Protein AF-A0A971WP33-F1 (afdb_monomer)

Mean predicted aligned error: 6.07 Å

Structure (mmCIF, N/CA/C/O backbone):
data_AF-A0A971WP33-F1
#
_entry.id   AF-A0A971WP33-F1
#
loop_
_atom_site.group_PDB
_atom_site.id
_atom_site.type_symbol
_atom_site.label_atom_id
_atom_site.label_alt_id
_atom_site.label_comp_id
_atom_site.label_asym_id
_atom_site.label_entity_id
_atom_site.label_seq_id
_atom_site.pdbx_PDB_ins_code
_atom_site.Cartn_x
_atom_site.Cartn_y
_atom_site.Cartn_z
_atom_site.occupancy
_atom_site.B_iso_or_equiv
_atom_site.auth_seq_id
_atom_site.auth_comp_id
_atom_site.auth_asym_id
_atom_site.auth_atom_id
_atom_site.pdbx_PDB_model_num
ATOM 1 N N . VAL A 1 1 ? 18.753 7.649 6.349 1.00 45.94 1 VAL A N 1
ATOM 2 C CA . VAL A 1 1 ? 18.429 6.494 5.479 1.00 45.94 1 VAL A CA 1
ATOM 3 C C . VAL A 1 1 ? 17.434 6.974 4.442 1.00 45.94 1 VAL A C 1
ATOM 5 O O . VAL A 1 1 ? 16.262 7.074 4.753 1.00 45.94 1 VAL A O 1
ATOM 8 N N . THR A 1 2 ? 17.897 7.341 3.253 1.00 62.66 2 THR A N 1
ATOM 9 C CA . THR A 1 2 ? 17.029 7.708 2.121 1.00 62.66 2 THR A CA 1
ATOM 10 C C . THR A 1 2 ? 17.793 7.365 0.852 1.00 62.66 2 THR A C 1
ATOM 12 O O . THR A 1 2 ? 18.407 8.209 0.208 1.00 62.66 2 THR A O 1
ATOM 15 N N . SER A 1 3 ? 17.849 6.071 0.535 1.00 80.31 3 SER A N 1
ATOM 16 C CA . SER A 1 3 ? 18.409 5.607 -0.732 1.00 80.31 3 SER A CA 1
ATOM 17 C C . SER A 1 3 ? 17.395 5.886 -1.840 1.00 80.31 3 SER A C 1
ATOM 19 O O . SER A 1 3 ? 16.658 4.985 -2.226 1.00 80.31 3 SER A O 1
ATOM 21 N N . ILE A 1 4 ? 17.331 7.137 -2.308 1.00 90.75 4 ILE A N 1
ATOM 22 C CA . ILE A 1 4 ? 16.413 7.579 -3.375 1.00 90.75 4 ILE A CA 1
ATOM 23 C C . ILE A 1 4 ? 16.525 6.646 -4.587 1.00 90.75 4 ILE A C 1
ATOM 25 O O . ILE A 1 4 ? 15.515 6.121 -5.042 1.00 90.75 4 ILE A O 1
ATOM 29 N N . TRP A 1 5 ? 17.755 6.301 -4.981 1.00 91.19 5 TRP A N 1
ATOM 30 C CA . TRP A 1 5 ? 18.021 5.377 -6.087 1.00 91.19 5 TRP A CA 1
ATOM 31 C C . TRP A 1 5 ? 17.360 3.996 -5.921 1.00 91.19 5 TRP A C 1
ATOM 33 O O . TRP A 1 5 ? 16.979 3.371 -6.902 1.00 91.19 5 TRP A O 1
ATOM 43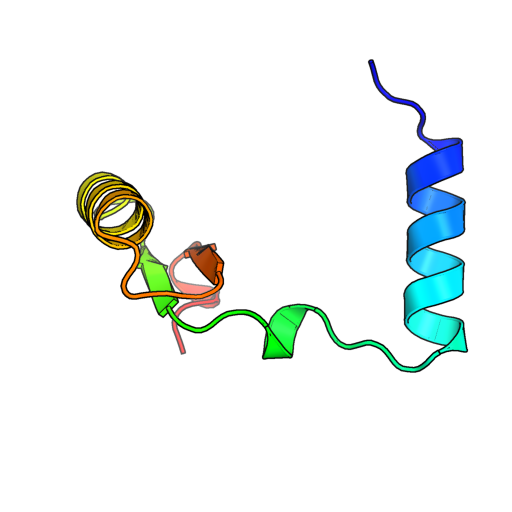 N N . LYS A 1 6 ? 17.199 3.496 -4.684 1.00 92.00 6 LYS A N 1
ATOM 44 C CA . LYS A 1 6 ? 16.523 2.208 -4.437 1.00 92.00 6 LYS A CA 1
ATOM 45 C C . LYS A 1 6 ? 15.015 2.318 -4.625 1.00 92.00 6 LYS A C 1
ATOM 47 O O . LYS A 1 6 ? 14.388 1.338 -5.006 1.00 92.00 6 LYS A O 1
ATOM 52 N N . MET A 1 7 ? 14.431 3.478 -4.323 1.00 92.69 7 MET A N 1
ATOM 53 C CA . MET A 1 7 ? 13.011 3.707 -4.586 1.00 92.69 7 MET A CA 1
ATOM 54 C C . MET A 1 7 ? 12.744 3.904 -6.075 1.00 92.69 7 MET A C 1
ATOM 56 O O . MET A 1 7 ? 11.727 3.417 -6.553 1.00 92.69 7 MET A O 1
ATOM 60 N N . GLU A 1 8 ? 13.657 4.546 -6.805 1.00 92.44 8 GLU A N 1
ATOM 61 C CA . GLU A 1 8 ? 13.573 4.660 -8.266 1.00 92.44 8 GLU A CA 1
ATOM 62 C C . GLU A 1 8 ? 13.597 3.275 -8.931 1.00 92.44 8 GLU A C 1
ATOM 64 O O . GLU A 1 8 ? 12.679 2.942 -9.677 1.00 92.44 8 GLU A O 1
ATOM 69 N N . ASP A 1 9 ? 14.566 2.429 -8.565 1.00 93.94 9 ASP A N 1
ATOM 70 C CA . ASP A 1 9 ? 14.676 1.050 -9.063 1.00 93.94 9 ASP A CA 1
ATOM 71 C C . ASP A 1 9 ? 13.449 0.192 -8.697 1.00 93.94 9 ASP A C 1
ATOM 73 O O . ASP A 1 9 ? 12.933 -0.575 -9.513 1.00 93.94 9 ASP A O 1
ATOM 77 N N . L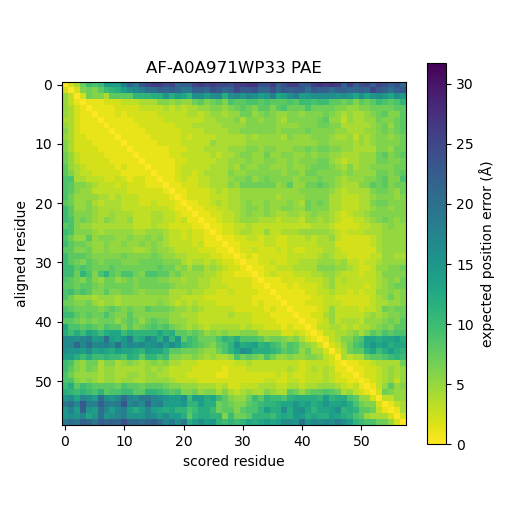EU A 1 10 ? 12.909 0.352 -7.482 1.00 93.06 10 LEU A N 1
ATOM 78 C CA . LEU A 1 10 ? 11.680 -0.331 -7.075 1.00 93.06 10 LEU A CA 1
ATOM 79 C C . LEU A 1 10 ? 10.486 0.079 -7.948 1.00 93.06 10 LEU A C 1
ATOM 81 O O . LEU A 1 10 ? 9.721 -0.786 -8.370 1.00 93.06 10 LEU A O 1
ATOM 85 N N . VAL A 1 11 ? 10.306 1.377 -8.209 1.00 92.88 11 VAL A N 1
ATOM 86 C CA . VAL A 1 11 ? 9.194 1.873 -9.036 1.00 92.88 11 VAL A CA 1
ATOM 87 C C . VAL A 1 11 ? 9.317 1.363 -10.473 1.00 92.88 11 VAL A C 1
ATOM 89 O O . VAL A 1 11 ? 8.314 0.920 -11.036 1.00 92.88 11 VAL A O 1
ATOM 92 N N . GLU A 1 12 ? 10.527 1.336 -11.041 1.00 95.12 12 GLU A N 1
ATOM 93 C CA . GLU A 1 12 ? 10.765 0.757 -12.368 1.00 95.12 12 GLU A CA 1
ATOM 94 C C . GLU A 1 12 ? 10.364 -0.726 -12.415 1.00 95.12 12 GLU A C 1
ATOM 96 O O . GLU A 1 12 ? 9.624 -1.149 -13.308 1.00 95.12 12 GLU A O 1
ATOM 101 N N . HIS A 1 13 ? 10.773 -1.514 -11.416 1.00 95.12 13 HIS A N 1
ATOM 102 C CA . HIS A 1 13 ? 10.421 -2.932 -11.327 1.00 95.12 13 HIS A CA 1
ATOM 103 C C . HIS A 1 13 ? 8.918 -3.177 -11.149 1.00 95.12 13 HIS A C 1
ATOM 105 O O . HIS A 1 13 ? 8.370 -4.080 -11.787 1.00 95.12 13 HIS A O 1
ATOM 111 N N . LEU A 1 14 ? 8.232 -2.374 -10.327 1.00 94.62 14 LEU A N 1
ATOM 112 C CA . LEU A 1 14 ? 6.782 -2.487 -10.132 1.00 94.62 14 LEU A CA 1
ATOM 113 C C . LEU A 1 14 ? 6.029 -2.312 -11.454 1.00 94.62 14 LEU A C 1
ATOM 115 O O . LEU A 1 14 ? 5.164 -3.127 -11.777 1.00 94.62 14 LEU A O 1
ATOM 119 N N . VAL A 1 15 ? 6.395 -1.297 -12.243 1.00 93.88 15 VAL A N 1
ATOM 120 C CA . VAL A 1 15 ? 5.788 -1.045 -13.558 1.00 93.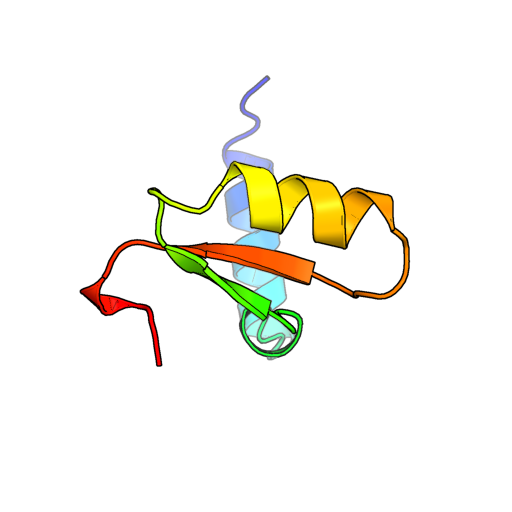88 15 VAL A CA 1
ATOM 121 C C . VAL A 1 15 ? 6.157 -2.149 -14.548 1.00 93.88 15 VAL A C 1
ATOM 123 O O . VAL A 1 15 ? 5.279 -2.689 -15.221 1.00 93.88 15 VAL A O 1
ATOM 126 N N . ARG A 1 16 ? 7.435 -2.540 -14.607 1.00 95.69 16 ARG A N 1
ATOM 127 C CA . ARG A 1 16 ? 7.938 -3.566 -15.534 1.00 95.69 16 ARG A CA 1
ATOM 128 C C . ARG A 1 16 ? 7.282 -4.931 -15.335 1.00 95.69 16 ARG A C 1
ATOM 130 O O . ARG A 1 16 ? 7.080 -5.655 -16.308 1.00 95.69 16 ARG A O 1
ATOM 137 N N . TRP A 1 17 ? 6.968 -5.296 -14.095 1.00 96.31 17 TRP A N 1
ATOM 138 C CA . TRP A 1 17 ? 6.309 -6.561 -13.763 1.00 96.31 17 TRP A CA 1
ATOM 139 C C . TRP A 1 17 ? 4.785 -6.448 -13.640 1.00 96.31 17 TRP A C 1
ATOM 141 O O . TRP A 1 17 ? 4.131 -7.451 -13.363 1.00 96.31 17 TRP A O 1
ATOM 151 N N . GLY A 1 18 ? 4.206 -5.259 -13.845 1.00 92.56 18 GLY A N 1
ATOM 152 C CA . GLY A 1 18 ? 2.764 -5.038 -13.712 1.00 92.56 18 GLY A CA 1
ATOM 153 C C . GLY A 1 18 ? 2.241 -5.308 -12.297 1.00 92.56 18 GLY A C 1
ATOM 154 O O . GLY A 1 18 ? 1.127 -5.806 -12.123 1.00 92.56 18 GLY A O 1
ATOM 155 N N . ILE A 1 19 ? 3.055 -5.038 -11.273 1.00 93.00 19 ILE A N 1
ATOM 156 C CA . ILE A 1 19 ? 2.685 -5.244 -9.873 1.00 93.00 19 ILE A CA 1
ATOM 157 C C . ILE A 1 19 ? 1.956 -4.003 -9.365 1.00 93.00 19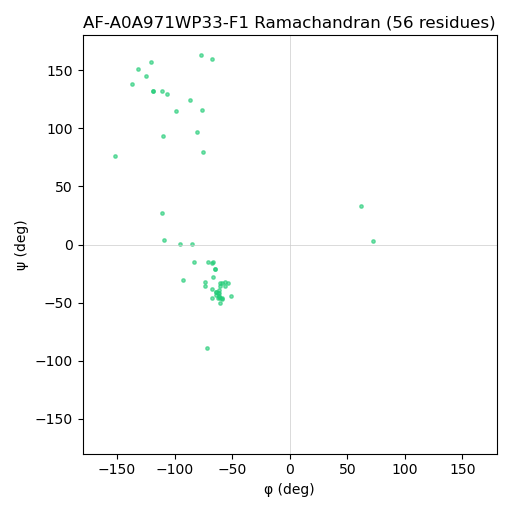 ILE A 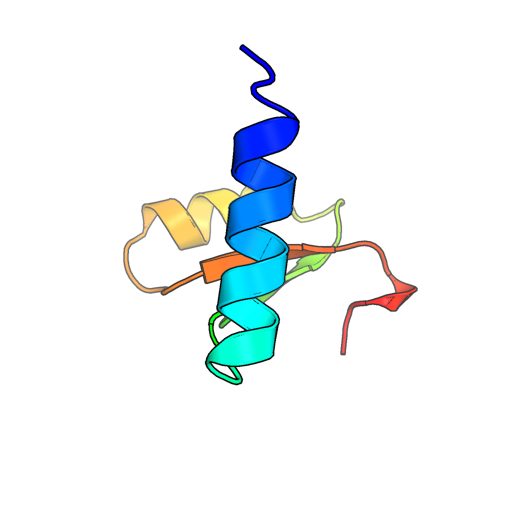C 1
ATOM 159 O O . ILE A 1 19 ? 2.480 -2.892 -9.377 1.00 93.00 19 ILE A O 1
ATOM 163 N N . HIS A 1 20 ? 0.753 -4.229 -8.852 1.00 90.31 20 HIS A N 1
ATOM 164 C CA . HIS A 1 20 ? -0.156 -3.198 -8.366 1.00 90.31 20 HIS A CA 1
ATOM 165 C C . HIS A 1 20 ? -0.258 -3.278 -6.835 1.00 90.31 20 HIS A C 1
ATOM 167 O O . HIS A 1 20 ? -1.027 -4.095 -6.317 1.00 90.31 20 HIS A O 1
ATOM 173 N N . PRO A 1 21 ? 0.553 -2.506 -6.080 1.00 86.12 21 PRO A N 1
ATOM 174 C CA . PRO A 1 21 ? 0.595 -2.591 -4.620 1.00 86.12 21 PRO A CA 1
ATOM 175 C C . PRO A 1 21 ? -0.719 -2.169 -3.953 1.00 86.12 21 PRO A C 1
ATOM 177 O O . PRO A 1 21 ? -0.981 -2.595 -2.829 1.00 86.12 21 PRO A O 1
ATOM 180 N N . ASP A 1 22 ? -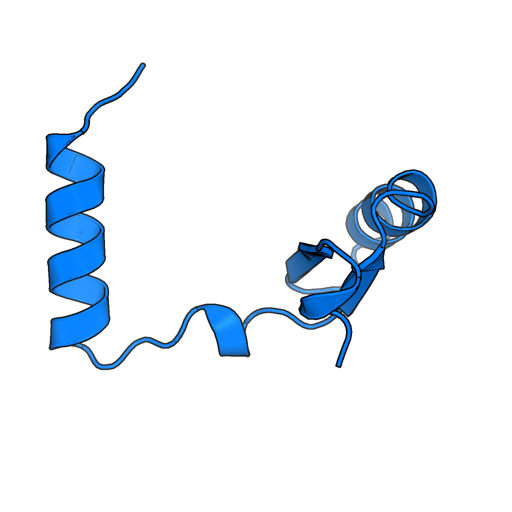1.565 -1.403 -4.644 1.00 85.56 22 ASP A N 1
ATOM 181 C CA . ASP A 1 22 ? -2.919 -1.051 -4.214 1.00 85.56 22 ASP A CA 1
ATOM 182 C C . ASP A 1 22 ? -3.803 -2.286 -3.991 1.00 85.56 22 ASP A C 1
ATOM 184 O O . ASP A 1 22 ? -4.598 -2.301 -3.054 1.00 85.56 22 ASP A O 1
ATOM 188 N N . LYS A 1 23 ? -3.601 -3.359 -4.767 1.00 87.06 23 LYS A N 1
ATOM 189 C CA . LYS A 1 23 ? -4.346 -4.621 -4.626 1.00 87.06 23 LYS A CA 1
ATOM 190 C C . LYS A 1 23 ? -3.973 -5.416 -3.377 1.00 87.06 23 LYS A C 1
ATOM 192 O O . LYS A 1 23 ? -4.679 -6.349 -3.014 1.00 87.06 23 LYS A O 1
ATOM 197 N N . LEU A 1 24 ? -2.853 -5.083 -2.734 1.00 86.25 24 LEU A N 1
ATOM 198 C CA . LEU A 1 24 ? -2.432 -5.725 -1.487 1.00 86.25 24 LEU A CA 1
ATOM 199 C C . LEU A 1 24 ? -3.113 -5.109 -0.260 1.00 86.25 24 LEU A C 1
ATOM 201 O O . LEU A 1 24 ? -3.039 -5.688 0.824 1.00 86.25 24 LEU A O 1
ATOM 205 N N . ILE A 1 25 ? -3.723 -3.931 -0.410 1.00 88.44 25 ILE A N 1
ATOM 206 C CA . ILE A 1 25 ? -4.396 -3.219 0.673 1.00 88.44 25 ILE A CA 1
ATOM 207 C C . ILE A 1 25 ? -5.735 -3.905 0.925 1.00 88.44 25 ILE A C 1
ATOM 209 O O . ILE A 1 25 ? -6.606 -3.913 0.061 1.00 88.44 25 ILE A O 1
ATOM 213 N N . THR A 1 26 ? -5.896 -4.478 2.115 1.00 88.56 26 THR A N 1
ATOM 214 C CA . THR A 1 26 ? -7.150 -5.123 2.521 1.00 88.56 26 THR A CA 1
ATOM 215 C C . THR A 1 26 ? -8.073 -4.175 3.269 1.00 88.56 26 THR A C 1
ATOM 217 O O . THR A 1 26 ? -9.283 -4.325 3.168 1.00 88.56 26 THR A O 1
ATOM 220 N N . HIS A 1 27 ? -7.524 -3.204 4.005 1.00 88.50 27 HIS A N 1
ATOM 221 C CA . HIS A 1 27 ? -8.314 -2.273 4.813 1.00 88.50 27 HIS A CA 1
ATOM 222 C C . HIS A 1 27 ? -7.789 -0.847 4.665 1.00 88.50 27 HIS A C 1
ATOM 224 O O . HIS A 1 27 ? -6.575 -0.625 4.673 1.00 88.50 27 HIS A O 1
ATOM 230 N N . ARG A 1 28 ? -8.712 0.111 4.550 1.00 89.12 28 ARG A N 1
ATOM 231 C CA . ARG A 1 28 ? -8.435 1.549 4.491 1.00 89.12 28 ARG A CA 1
ATOM 232 C C . ARG A 1 28 ? -9.112 2.230 5.672 1.00 89.12 28 ARG A C 1
ATOM 234 O O . ARG A 1 28 ? -10.286 1.976 5.922 1.00 89.12 28 ARG A O 1
ATOM 241 N N . PHE A 1 29 ? -8.377 3.075 6.380 1.00 89.50 29 PHE A N 1
ATOM 242 C CA . PHE A 1 29 ? -8.883 3.844 7.514 1.00 89.50 29 PHE A CA 1
ATOM 243 C C . PHE A 1 29 ? -8.628 5.337 7.295 1.00 89.50 29 PHE A C 1
ATOM 245 O O . PHE A 1 29 ? -7.589 5.683 6.727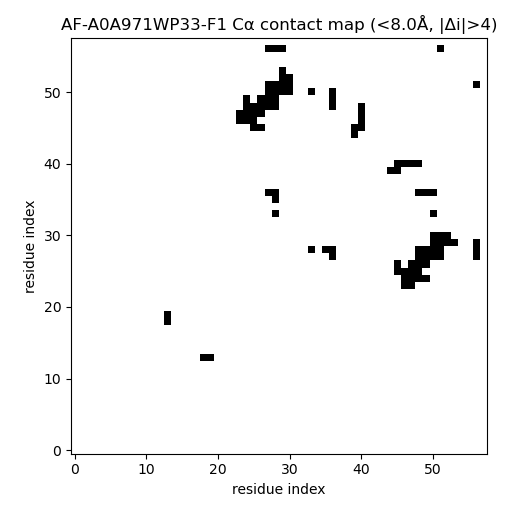 1.00 89.50 29 PHE A O 1
ATOM 252 N N . PRO A 1 30 ? -9.535 6.220 7.749 1.00 91.38 30 PRO A N 1
ATOM 253 C CA . PRO A 1 30 ? -9.246 7.645 7.820 1.00 91.38 30 PRO A CA 1
ATOM 254 C C . PRO A 1 30 ? -8.179 7.921 8.878 1.00 91.38 30 PRO A C 1
ATOM 256 O O . PRO A 1 30 ? -7.976 7.126 9.802 1.00 91.38 30 PRO A O 1
ATOM 259 N N . LEU A 1 31 ? -7.528 9.078 8.766 1.00 88.88 31 LEU A N 1
ATOM 260 C CA . LEU A 1 31 ? -6.496 9.507 9.711 1.00 88.88 31 LEU A CA 1
ATOM 261 C C . LEU A 1 31 ? -7.003 9.547 11.163 1.00 88.88 31 LEU A C 1
ATOM 263 O O . LEU A 1 31 ? -6.272 9.164 12.074 1.00 88.88 31 LEU A O 1
ATOM 267 N N . ASP A 1 32 ? -8.268 9.919 11.363 1.00 88.44 32 ASP A N 1
ATOM 268 C CA . ASP A 1 32 ? -8.912 9.974 12.682 1.00 88.44 32 ASP A CA 1
ATOM 269 C C . ASP A 1 32 ? -9.050 8.600 13.360 1.00 88.44 32 ASP A C 1
ATOM 271 O O . ASP A 1 32 ? -9.190 8.533 14.576 1.00 88.44 32 ASP A O 1
ATOM 275 N N . LYS A 1 33 ? -8.993 7.506 12.585 1.00 88.81 33 LYS A N 1
ATOM 276 C CA . LYS A 1 33 ? -9.096 6.108 13.051 1.00 88.81 33 LYS A CA 1
ATOM 277 C C . LYS A 1 33 ? -7.770 5.355 12.925 1.00 88.81 33 LYS A C 1
ATOM 279 O O . LYS A 1 33 ? -7.737 4.137 12.722 1.00 88.81 33 LYS A O 1
ATOM 284 N N . ALA A 1 34 ? -6.650 6.072 12.985 1.00 89.25 34 ALA A N 1
ATOM 285 C CA . ALA A 1 34 ? -5.328 5.458 12.899 1.00 89.25 34 ALA A CA 1
ATOM 286 C C . ALA A 1 34 ? -5.080 4.443 14.034 1.00 89.25 34 ALA A C 1
ATOM 288 O O . ALA A 1 34 ? -4.409 3.435 13.827 1.00 89.25 34 ALA A O 1
ATOM 289 N N . ASP A 1 35 ? -5.640 4.673 15.219 1.00 90.50 35 ASP A N 1
ATOM 290 C CA . ASP A 1 35 ? -5.602 3.762 16.366 1.00 90.50 35 ASP A CA 1
ATOM 291 C C . ASP A 1 35 ? -6.277 2.409 16.070 1.00 90.50 35 ASP A C 1
ATOM 293 O O . ASP A 1 35 ? -5.694 1.350 16.333 1.00 90.50 35 ASP A O 1
ATOM 297 N N . GLU A 1 36 ? -7.462 2.428 15.452 1.00 87.56 36 GLU A N 1
ATOM 298 C CA . GLU A 1 36 ? -8.167 1.229 14.987 1.00 87.56 36 GLU A CA 1
ATOM 299 C C . GLU A 1 36 ? -7.338 0.493 13.923 1.00 87.56 36 GLU A C 1
ATOM 301 O O . GLU A 1 36 ? -7.199 -0.732 13.982 1.00 87.56 36 GLU A O 1
ATOM 306 N N . ALA A 1 37 ? -6.719 1.232 12.995 1.00 89.56 37 ALA A N 1
ATOM 307 C CA . ALA A 1 37 ? -5.860 0.673 11.951 1.00 89.56 37 ALA A CA 1
ATOM 308 C C . ALA A 1 37 ? -4.652 -0.085 12.532 1.00 89.56 37 ALA A C 1
ATOM 310 O O . ALA A 1 37 ? -4.361 -1.214 12.121 1.00 89.56 37 ALA A O 1
ATOM 311 N N . TYR A 1 38 ? -3.964 0.505 13.516 1.00 89.94 38 TYR A N 1
ATOM 312 C CA . TYR A 1 38 ? -2.840 -0.141 14.198 1.00 89.94 38 TYR A CA 1
ATOM 313 C C . TYR A 1 38 ? -3.281 -1.340 15.037 1.00 89.94 38 TYR A C 1
ATOM 315 O O . TYR A 1 38 ? -2.596 -2.364 15.044 1.00 89.94 38 TYR A O 1
ATOM 323 N N . THR A 1 39 ? -4.434 -1.249 15.698 1.00 90.31 39 THR A N 1
ATOM 324 C CA . THR A 1 39 ? -4.9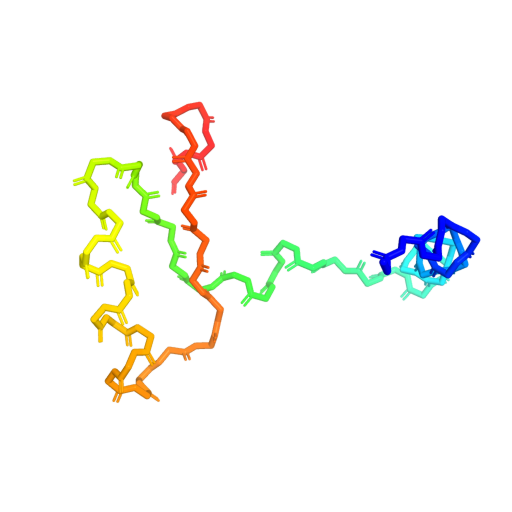95 -2.356 16.485 1.00 90.31 39 THR A CA 1
ATOM 325 C C . THR A 1 39 ? -5.353 -3.542 15.591 1.00 90.31 39 THR A C 1
ATOM 327 O O . THR A 1 39 ? -5.013 -4.683 15.905 1.00 90.31 39 THR A O 1
ATOM 330 N N . LEU A 1 40 ? -5.975 -3.283 14.435 1.00 86.62 40 LEU A N 1
ATOM 331 C CA . LEU A 1 40 ? -6.286 -4.311 13.447 1.00 86.62 40 LEU A CA 1
ATOM 332 C C . LEU A 1 40 ? -5.007 -4.975 12.923 1.00 86.62 40 LEU A C 1
ATOM 334 O O . LEU A 1 40 ? -4.939 -6.203 12.873 1.00 86.62 40 LEU A O 1
ATOM 338 N N . MET A 1 41 ? -3.973 -4.190 12.606 1.00 88.06 41 MET A N 1
ATOM 339 C CA . MET A 1 41 ? -2.677 -4.726 12.179 1.00 88.06 41 MET A CA 1
ATOM 340 C C . MET A 1 41 ? -2.027 -5.600 13.261 1.00 88.06 41 MET A C 1
ATOM 342 O O . MET A 1 41 ? -1.540 -6.689 12.960 1.00 88.06 41 MET A O 1
ATOM 346 N N . ALA A 1 42 ? -2.096 -5.179 14.525 1.00 87.19 42 ALA A N 1
ATOM 347 C CA . ALA A 1 42 ? -1.582 -5.943 15.659 1.00 87.19 42 ALA A CA 1
ATOM 348 C C . ALA A 1 42 ? -2.359 -7.246 15.922 1.00 87.19 42 ALA A C 1
ATOM 350 O O . ALA A 1 42 ? -1.779 -8.213 16.410 1.00 87.19 42 ALA A O 1
ATOM 351 N N . SER A 1 43 ? -3.650 -7.304 15.572 1.00 87.31 43 SER A N 1
ATOM 352 C CA . SER A 1 43 ? -4.475 -8.512 15.730 1.00 87.31 43 SER A CA 1
ATOM 353 C C . SER A 1 43 ? -4.047 -9.678 14.826 1.00 87.31 43 SER A C 1
ATOM 355 O O . SER A 1 43 ? -4.467 -10.813 15.046 1.00 87.31 43 SER A O 1
ATOM 357 N N . GLY A 1 44 ? -3.227 -9.419 13.799 1.00 80.06 44 GLY A N 1
ATOM 358 C CA . GLY A 1 44 ? -2.725 -10.436 12.869 1.00 80.06 44 GLY A CA 1
ATOM 359 C C . GLY A 1 44 ? -3.767 -10.983 11.887 1.00 80.06 44 GLY A C 1
ATOM 360 O O . GLY A 1 44 ? -3.449 -11.857 11.084 1.00 80.06 44 GLY A O 1
ATOM 361 N N . ALA A 1 45 ? -5.000 -10.470 11.912 1.00 73.81 45 ALA A N 1
ATOM 362 C CA . ALA A 1 45 ? -6.092 -10.926 11.052 1.00 73.81 45 ALA A CA 1
ATOM 363 C C . ALA A 1 45 ? -6.117 -10.259 9.660 1.00 73.81 45 ALA A C 1
ATOM 365 O O . ALA A 1 45 ? -6.999 -10.552 8.853 1.00 73.81 45 ALA A O 1
ATOM 366 N N . CYS A 1 46 ? -5.176 -9.359 9.352 1.00 75.62 46 CYS A N 1
ATOM 367 C CA . CYS A 1 46 ? -5.188 -8.576 8.115 1.00 75.62 46 CYS A CA 1
ATOM 368 C C . CYS A 1 46 ? -3.837 -8.572 7.380 1.00 75.62 46 CYS A C 1
ATOM 370 O O . CYS A 1 46 ? -2.779 -8.642 7.995 1.00 75.62 46 CYS A O 1
ATOM 372 N N . GLY A 1 47 ? -3.891 -8.438 6.048 1.00 82.44 47 GLY A N 1
ATOM 373 C CA . GLY A 1 47 ? -2.722 -8.274 5.174 1.00 82.44 47 GLY A CA 1
ATOM 374 C C . GLY A 1 47 ? -2.055 -6.899 5.300 1.00 82.44 47 GLY A C 1
ATOM 375 O O . GLY A 1 47 ? -1.135 -6.724 6.092 1.00 82.44 47 GLY A O 1
ATOM 376 N N . LYS A 1 48 ? -2.497 -5.914 4.503 1.00 86.62 48 LYS A N 1
ATOM 377 C CA . LYS A 1 48 ? -2.006 -4.529 4.587 1.00 86.62 48 LYS A CA 1
ATOM 378 C C . LYS A 1 48 ? -3.132 -3.568 4.929 1.00 86.62 48 LYS A C 1
ATOM 380 O O . LYS A 1 48 ? -4.181 -3.573 4.284 1.00 86.62 48 LYS A O 1
ATOM 385 N N . VAL A 1 49 ? -2.860 -2.715 5.906 1.00 90.38 49 VAL A N 1
ATOM 386 C CA . VAL A 1 49 ? -3.744 -1.634 6.327 1.00 90.38 49 VAL A CA 1
ATOM 387 C C . VAL A 1 49 ? -3.158 -0.316 5.834 1.00 90.38 49 VAL A C 1
ATOM 389 O O . VAL A 1 49 ? -1.971 -0.059 6.037 1.00 90.38 49 VAL A O 1
ATOM 392 N N . ALA A 1 50 ? -3.970 0.495 5.163 1.00 88.94 50 ALA A N 1
ATOM 393 C CA . ALA A 1 50 ? -3.598 1.828 4.708 1.00 88.94 50 ALA A CA 1
ATOM 394 C C . ALA A 1 50 ? -4.372 2.881 5.505 1.00 88.94 50 ALA A C 1
ATOM 396 O O . ALA A 1 50 ? -5.587 2.774 5.663 1.00 88.94 50 ALA A O 1
ATOM 397 N N . VAL A 1 51 ? -3.664 3.896 5.993 1.00 91.38 51 VAL A N 1
ATOM 398 C CA . VAL A 1 51 ? -4.279 5.097 6.564 1.00 91.38 51 VAL A CA 1
ATOM 399 C C . VAL A 1 51 ? -4.256 6.157 5.472 1.00 91.38 51 VAL A C 1
ATOM 401 O O . VAL A 1 51 ? -3.184 6.551 5.014 1.00 91.38 51 VAL A O 1
ATOM 404 N N . CYS A 1 52 ? -5.438 6.550 5.019 1.00 87.75 52 CYS A N 1
ATOM 405 C CA . CYS A 1 52 ? -5.653 7.397 3.854 1.00 87.75 52 CYS A CA 1
ATOM 406 C C . CYS A 1 52 ? -6.385 8.681 4.259 1.00 87.75 52 CYS A C 1
ATOM 408 O O . CYS A 1 52 ? -7.074 8.721 5.280 1.00 87.75 52 CYS A O 1
ATOM 410 N N . GLN A 1 53 ? -6.242 9.731 3.450 1.00 81.31 53 GLN A N 1
ATOM 411 C CA . GLN A 1 53 ? -7.107 10.908 3.558 1.00 81.31 53 GLN A CA 1
ATOM 412 C C . GLN A 1 53 ? -8.482 10.628 2.940 1.00 81.31 53 GLN A C 1
ATOM 414 O O . GLN A 1 53 ? -8.635 9.673 2.176 1.00 81.31 53 GLN A O 1
ATOM 419 N N . ASP A 1 54 ? -9.468 11.463 3.272 1.00 70.81 54 ASP A N 1
ATOM 420 C CA . ASP A 1 54 ? -10.885 11.254 2.941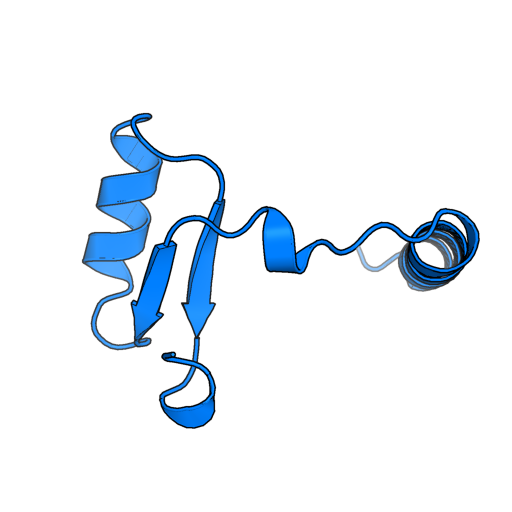 1.00 70.81 54 ASP A CA 1
ATOM 421 C C . ASP A 1 54 ? -11.148 11.015 1.444 1.00 70.81 54 ASP A C 1
ATOM 423 O O . ASP A 1 54 ? -12.005 10.210 1.091 1.00 70.81 54 ASP A O 1
ATOM 427 N N . GLU A 1 55 ? -10.367 11.628 0.549 1.00 66.69 55 GLU A N 1
ATOM 428 C CA . GLU A 1 55 ? -10.485 11.449 -0.910 1.00 66.69 55 GLU A CA 1
ATOM 429 C C . GLU A 1 55 ? -10.095 10.043 -1.408 1.00 66.69 55 GLU A C 1
ATOM 431 O O . GLU A 1 55 ? -10.449 9.652 -2.522 1.00 66.69 55 GLU A O 1
ATOM 436 N N . GLU A 1 56 ? -9.396 9.252 -0.589 1.00 61.88 56 GLU A N 1
ATOM 437 C CA . GLU A 1 56 ? -8.940 7.897 -0.917 1.00 61.88 56 GLU A CA 1
ATOM 438 C C . GLU A 1 56 ? -9.682 6.783 -0.151 1.00 61.88 56 GLU A C 1
ATOM 440 O O . GLU A 1 56 ? -9.353 5.597 -0.309 1.00 61.88 56 GLU A O 1
ATOM 445 N N . LEU A 1 57 ? -10.693 7.136 0.653 1.00 67.06 57 LEU A N 1
ATOM 446 C CA . LEU A 1 57 ? -11.639 6.189 1.246 1.00 67.06 57 LEU A CA 1
ATOM 447 C C . LEU A 1 57 ? -12.712 5.821 0.211 1.00 67.06 57 LEU A C 1
ATOM 449 O O . LEU A 1 57 ? -13.679 6.549 0.003 1.00 67.06 57 LEU A O 1
ATOM 453 N N . LYS A 1 58 ? -12.507 4.686 -0.464 1.00 58.94 58 LYS A N 1
ATOM 454 C CA . LYS A 1 58 ? -13.482 4.046 -1.360 1.00 58.94 58 LYS A CA 1
ATOM 455 C C . LYS A 1 58 ? -14.161 2.868 -0.685 1.00 58.94 58 LYS A C 1
ATOM 457 O O . LYS A 1 58 ? -13.446 2.145 0.046 1.00 58.94 58 LYS A O 1
#

Secondary structure (DSSP, 8-state):
---HHHHHHHHHHHHHTT--GGGGEEEEEEGGGHHHHHHHHHTT--SEEEEE-GGG--

Foldseek 3Di:
DCPVVVVVVVVVVCVVVVPDVVVQAPEEAEPVCVVVQVVVVVVVPGGDYYHDHPVPPD

Nearest PDB structures (foldseek):
  1cdo-assembly1_B  TM=7.752E-01  e=1.256E-01  Gadus morhua callarias
  1d1t-assembly1_B  TM=7.329E-01  e=4.056E-01  Homo sapiens
  1pl6-assembly1_A  TM=7.194E-01  e=3.298E-01  Homo sapiens
  8h2b-assembly1_A  TM=7.079E-01  e=1.726E+00  Zobellia galactanivorans
  5kjc-assembly1_A  TM=7.480E-01  e=2.274E+00  Equus caballus

Radius of gyration: 14.13 Å; Cα contacts (8 Å, |Δi|>4): 49; chains: 1; bounding box: 32×22×32 Å

pLDDT: mean 85.71, std 10.14, range [45.94, 96.31]

Solvent-accessible surface area (backbone atoms only — not comparable to full-atom values): 3666 Å² total; per-residue (Å²): 143,79,65,59,71,58,54,54,52,48,53,52,48,32,62,76,70,70,57,61,73,72,78,56,50,73,44,77,30,47,68,93,40,45,67,59,46,51,50,48,54,71,67,66,82,56,86,33,77,44,76,34,59,77,94,69,70,124

Sequence (58 aa):
VTSIWKMEDLVEHLVRWGIHPDKLITHRFPLDKADEAYTLMASGACGKVAVCQDEELK